Protein AF-A0A0B6Y3E9-F1 (afdb_monomer_lite)

Foldseek 3Di:
DVQPQQDDDQAPVSVVVVLVVVLVVVLVVLCPPPVLVPDDPVVNVVVSVVCSVVVVVVVQVVQADPVQCFGDDSRHTHHPCNCCVHPVPVVVVVVVVD

InterPro domains:
  IPR000536 Nuclear hormone receptor, ligand-binding domain [PF00104] (14-62)
  IPR000536 Nuclear hormone receptor, ligand-binding domain [PS51843] (1-98)
  IPR035500 Nuclear hormone receptor-like domain superfamily [G3DSA:1.10.565.10] (2-97)
  IPR035500 Nuclear hormone receptor-like domain superfamily [SSF48508] (9-85)
  IPR050234 Nuclear hormone receptor family NR1 subfamily [PTHR24082] (10-80)

Radius of gyration: 16.19 Å; chains: 1; bounding box: 38×22×44 Å

Sequence (98 aa):
GPYSETKQYQKAADLVNHSEVCVRKLIMFVKHLEDFKRLNQEDQIAALKACVMNTLLLRSALFYSIEKDAWLTPKGEIPTSILKSTTGFVSLHNNHVY

pLDDT: mean 82.51, std 16.29, range [32.25, 98.19]

Organism: NCBI:txid1028688

Structure (mmCIF, N/CA/C/O backbone):
data_AF-A0A0B6Y3E9-F1
#
_entry.id   AF-A0A0B6Y3E9-F1
#
loop_
_atom_site.group_PDB
_atom_site.id
_atom_site.type_symbol
_atom_site.label_atom_id
_atom_site.label_alt_id
_atom_site.label_comp_id
_atom_site.label_asym_id
_atom_site.label_entity_id
_atom_site.label_seq_id
_atom_site.pdbx_PDB_ins_code
_atom_site.Cartn_x
_atom_site.Cartn_y
_atom_site.Cartn_z
_atom_site.occupancy
_atom_site.B_iso_or_equiv
_atom_site.auth_seq_id
_atom_site.auth_comp_id
_atom_site.auth_asym_id
_atom_site.auth_atom_id
_atom_site.pdbx_PDB_model_num
ATOM 1 N N . GLY A 1 1 ? -12.289 -4.450 -25.533 1.00 32.31 1 GLY A N 1
ATOM 2 C CA . GLY A 1 1 ? -13.125 -4.344 -24.314 1.00 32.31 1 GLY A CA 1
ATOM 3 C C . GLY A 1 1 ? -12.681 -3.132 -23.514 1.00 32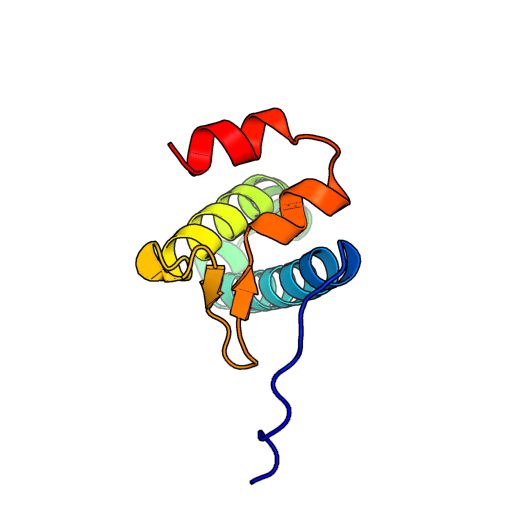.31 1 GLY A C 1
ATOM 4 O O . GLY A 1 1 ? -11.574 -2.682 -23.774 1.00 32.31 1 GLY A O 1
ATOM 5 N N . PRO A 1 2 ? -13.470 -2.598 -22.567 1.00 32.25 2 PRO A N 1
ATOM 6 C CA . PRO A 1 2 ? -13.227 -1.298 -21.912 1.00 32.25 2 PRO A CA 1
ATOM 7 C C . PRO A 1 2 ? -12.007 -1.254 -20.958 1.00 32.25 2 PRO A C 1
ATOM 9 O O . PRO A 1 2 ? -11.938 -0.419 -20.064 1.00 32.25 2 PRO A O 1
ATOM 12 N N . TYR A 1 3 ? -11.031 -2.143 -21.144 1.00 45.56 3 TYR A N 1
ATOM 13 C CA . TYR A 1 3 ? -9.820 -2.286 -20.333 1.00 45.56 3 TYR A CA 1
ATOM 14 C C . TYR A 1 3 ? -8.539 -2.234 -21.181 1.00 45.56 3 TYR A C 1
ATOM 16 O O . TYR A 1 3 ? -7.519 -2.788 -20.793 1.00 45.56 3 TYR A O 1
ATOM 24 N N . SER A 1 4 ? -8.592 -1.607 -22.358 1.00 46.44 4 SER A N 1
ATOM 25 C CA . SER A 1 4 ? -7.492 -1.578 -23.333 1.00 46.44 4 SER A CA 1
ATOM 26 C C . SER A 1 4 ? -6.562 -0.362 -23.231 1.00 46.44 4 SER A C 1
ATOM 28 O O . SER A 1 4 ? -5.739 -0.170 -24.119 1.00 46.44 4 SER A O 1
ATOM 30 N N . GLU A 1 5 ? -6.649 0.446 -22.172 1.00 46.69 5 GLU A N 1
ATOM 31 C CA . GLU A 1 5 ? -5.662 1.503 -21.921 1.00 46.69 5 GLU A CA 1
ATOM 32 C C . GLU A 1 5 ? -4.654 1.056 -20.863 1.00 46.69 5 GLU A C 1
ATOM 34 O O . GLU A 1 5 ? -4.908 1.105 -19.656 1.00 46.69 5 GLU A O 1
ATOM 39 N N . THR A 1 6 ? -3.490 0.611 -21.337 1.00 52.28 6 THR A N 1
ATOM 40 C CA . THR A 1 6 ? -2.302 0.381 -20.513 1.00 52.28 6 THR A CA 1
ATOM 41 C C . THR A 1 6 ? -1.894 1.711 -19.893 1.00 52.28 6 THR A C 1
ATOM 43 O O . THR A 1 6 ? -1.451 2.624 -20.592 1.00 52.28 6 THR A O 1
ATOM 46 N N . LYS A 1 7 ? -2.065 1.862 -18.578 1.00 59.31 7 LYS A N 1
ATOM 47 C CA . LYS A 1 7 ? -1.710 3.113 -17.912 1.00 59.31 7 LYS A CA 1
ATOM 48 C C . LYS A 1 7 ? -0.191 3.168 -17.779 1.00 59.31 7 LYS A C 1
ATOM 50 O O . LYS A 1 7 ? 0.397 2.310 -17.127 1.00 59.31 7 LYS A O 1
ATOM 55 N N . GLN A 1 8 ? 0.443 4.156 -18.404 1.00 61.56 8 GLN A N 1
ATOM 56 C CA . GLN A 1 8 ? 1.885 4.340 -18.291 1.00 61.56 8 GLN A CA 1
ATOM 57 C C . GLN A 1 8 ? 2.189 5.132 -17.016 1.00 61.56 8 GLN A C 1
ATOM 59 O O . GLN A 1 8 ? 1.939 6.333 -16.938 1.00 61.56 8 GLN A O 1
ATOM 64 N N . TYR A 1 9 ? 2.685 4.442 -15.995 1.00 66.56 9 TYR A N 1
ATOM 65 C CA . TYR A 1 9 ? 3.082 5.050 -14.728 1.00 66.56 9 TYR A CA 1
ATOM 66 C C . TYR A 1 9 ? 4.447 5.713 -14.911 1.00 66.56 9 TYR A C 1
ATOM 68 O O . TYR A 1 9 ? 5.436 5.026 -15.155 1.00 66.56 9 TYR A O 1
ATOM 76 N N . GLN A 1 10 ? 4.503 7.043 -14.833 1.00 66.75 10 GLN A N 1
ATOM 77 C CA . GLN A 1 10 ? 5.739 7.789 -15.110 1.00 66.75 10 GLN A CA 1
ATOM 78 C C . GLN A 1 10 ? 6.121 8.766 -13.997 1.00 66.75 10 GLN A C 1
ATOM 80 O O . GLN A 1 10 ? 7.268 9.212 -13.950 1.00 66.75 10 GLN A O 1
ATOM 85 N N . LYS A 1 11 ? 5.193 9.114 -13.096 1.00 72.94 11 LYS A N 1
ATOM 86 C CA . LYS A 1 11 ? 5.419 10.138 -12.070 1.00 72.94 11 LYS A CA 1
ATOM 87 C C . LYS A 1 11 ? 5.266 9.579 -10.661 1.00 72.94 11 LYS A C 1
ATOM 89 O O . LYS A 1 11 ? 4.411 8.742 -10.398 1.00 72.94 11 LYS A O 1
ATOM 94 N N . ALA A 1 12 ? 6.011 10.163 -9.726 1.00 70.94 12 ALA A N 1
ATOM 95 C CA . ALA A 1 12 ? 5.852 10.001 -8.278 1.00 70.94 12 ALA A CA 1
ATOM 96 C C . ALA A 1 12 ? 4.389 9.952 -7.813 1.00 70.94 12 ALA A C 1
ATOM 98 O O . ALA A 1 12 ? 3.985 9.100 -7.024 1.00 70.94 12 ALA A O 1
ATOM 99 N N . ALA A 1 13 ? 3.583 10.875 -8.340 1.00 76.44 13 ALA A N 1
ATOM 100 C CA . ALA A 1 13 ? 2.171 10.987 -8.020 1.00 76.44 13 ALA A CA 1
ATOM 101 C C . ALA A 1 13 ? 1.392 9.712 -8.373 1.00 76.44 13 ALA A C 1
ATOM 103 O O . ALA A 1 13 ? 0.450 9.365 -7.671 1.00 76.44 13 ALA A O 1
ATOM 104 N N . ASP A 1 14 ? 1.792 8.975 -9.410 1.00 78.56 14 ASP A N 1
ATOM 105 C CA . ASP A 1 14 ? 1.122 7.736 -9.794 1.00 78.5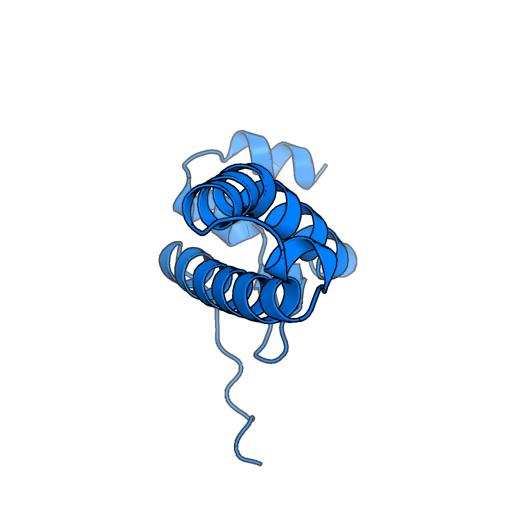6 14 ASP A CA 1
ATOM 106 C C . ASP A 1 14 ? 1.355 6.621 -8.763 1.00 78.56 14 ASP A C 1
ATOM 108 O O . ASP A 1 14 ? 0.430 5.857 -8.482 1.00 78.56 14 ASP A O 1
ATOM 112 N N . LEU A 1 15 ? 2.544 6.567 -8.145 1.00 79.44 15 LEU A N 1
ATOM 113 C CA . LEU A 1 15 ? 2.823 5.678 -7.010 1.00 79.44 15 LEU A CA 1
ATOM 114 C C . LEU A 1 15 ? 1.990 6.052 -5.783 1.00 79.44 15 LEU A C 1
ATOM 116 O O . LEU A 1 15 ? 1.417 5.170 -5.148 1.00 79.44 15 LEU A O 1
ATOM 120 N N . VAL A 1 16 ? 1.904 7.346 -5.463 1.00 82.25 16 VAL A N 1
ATOM 121 C CA . VAL A 1 16 ? 1.113 7.849 -4.326 1.00 82.25 16 VAL A CA 1
ATOM 122 C C . VAL A 1 16 ? -0.379 7.569 -4.531 1.00 82.25 16 VAL A C 1
ATOM 124 O O . VAL A 1 16 ? -1.063 7.085 -3.635 1.00 82.25 16 VAL A O 1
ATOM 127 N N . ASN A 1 17 ? -0.889 7.787 -5.739 1.00 84.38 17 ASN A N 1
ATOM 128 C CA . ASN A 1 17 ? -2.275 7.471 -6.078 1.00 84.38 17 ASN A CA 1
ATOM 129 C C . ASN A 1 17 ? -2.531 5.956 -6.030 1.00 84.38 17 ASN A C 1
ATOM 131 O O . ASN A 1 17 ? -3.592 5.503 -5.603 1.00 84.38 17 ASN A O 1
ATOM 135 N N . HIS A 1 18 ? -1.562 5.141 -6.457 1.00 82.94 18 HIS A N 1
ATOM 136 C CA . HIS A 1 18 ? -1.679 3.689 -6.355 1.00 82.94 18 HIS A CA 1
ATOM 137 C C . HIS A 1 18 ? -1.666 3.218 -4.893 1.00 82.94 18 HIS A C 1
ATOM 139 O O . HIS A 1 18 ? -2.467 2.357 -4.516 1.00 82.94 18 HIS A O 1
ATOM 145 N N . SER A 1 19 ? -0.800 3.796 -4.057 1.00 86.25 19 SER A N 1
ATOM 146 C CA . SER A 1 19 ? -0.729 3.474 -2.634 1.00 86.25 19 SER A CA 1
ATOM 147 C C . SER A 1 19 ? -2.020 3.862 -1.911 1.00 86.25 19 SER A C 1
ATOM 149 O O . SER A 1 19 ? -2.520 3.054 -1.132 1.00 86.25 19 SER A O 1
ATOM 151 N N . GLU A 1 20 ? -2.649 4.992 -2.252 1.00 89.81 20 GLU A N 1
ATOM 152 C CA . GLU A 1 20 ? -3.972 5.379 -1.739 1.00 89.81 20 GLU A CA 1
ATOM 153 C C . GLU A 1 20 ? -5.030 4.287 -1.990 1.00 89.81 20 GLU A C 1
ATOM 155 O O . GLU A 1 20 ? -5.759 3.883 -1.077 1.00 89.81 20 GLU A O 1
ATOM 160 N N . VAL A 1 21 ? -5.092 3.749 -3.214 1.00 89.38 21 VAL A N 1
ATOM 161 C CA . VAL A 1 21 ? -6.026 2.665 -3.562 1.00 89.38 21 VAL A CA 1
ATOM 162 C C . VAL A 1 21 ? -5.746 1.409 -2.732 1.00 89.38 21 VAL A C 1
ATOM 164 O O . VAL A 1 21 ? -6.682 0.757 -2.261 1.00 89.38 21 VAL A O 1
ATOM 167 N N . CYS A 1 22 ? -4.474 1.067 -2.521 1.00 90.12 22 CYS A N 1
ATOM 168 C CA . CYS A 1 22 ? -4.077 -0.059 -1.675 1.00 90.12 22 CYS A CA 1
ATOM 169 C C . CYS A 1 22 ? -4.461 0.155 -0.204 1.00 90.12 22 CYS A C 1
ATOM 171 O O . CYS A 1 22 ? -4.995 -0.768 0.412 1.00 90.12 22 CYS A O 1
ATOM 173 N N . VAL A 1 23 ? -4.278 1.364 0.336 1.00 94.38 23 VAL A N 1
ATOM 174 C CA . VAL A 1 23 ? -4.693 1.724 1.701 1.00 94.38 23 VAL A CA 1
ATOM 175 C C . VAL A 1 23 ? -6.205 1.598 1.861 1.00 94.38 23 VAL A C 1
ATOM 177 O O . VAL A 1 23 ? -6.668 0.974 2.814 1.00 94.38 23 VAL A O 1
ATOM 180 N N . ARG A 1 24 ? -7.002 2.108 0.913 1.00 94.88 24 ARG A N 1
ATOM 181 C CA . ARG A 1 24 ? -8.469 1.968 0.961 1.00 94.88 24 ARG A CA 1
ATOM 182 C C . ARG A 1 24 ? -8.896 0.503 0.975 1.00 94.88 24 ARG A C 1
ATOM 184 O O . ARG A 1 24 ? -9.746 0.124 1.777 1.00 94.88 24 ARG A O 1
ATOM 191 N N . LYS A 1 25 ? -8.278 -0.334 0.136 1.00 93.50 25 LYS A N 1
ATOM 192 C CA . LYS A 1 25 ? -8.540 -1.781 0.118 1.00 93.50 25 LYS A CA 1
ATOM 193 C C . LYS A 1 25 ? -8.138 -2.457 1.426 1.00 93.50 25 LYS A C 1
ATOM 195 O O . LYS A 1 25 ? -8.881 -3.311 1.896 1.00 93.50 25 LYS A O 1
ATOM 200 N N . LEU A 1 26 ? -7.017 -2.060 2.030 1.00 95.56 26 LEU A N 1
ATOM 201 C CA . LEU A 1 26 ? -6.600 -2.554 3.342 1.00 95.56 26 LEU A CA 1
ATOM 202 C C . LEU A 1 26 ? -7.624 -2.191 4.421 1.00 95.56 26 LEU A C 1
ATOM 204 O O . LEU A 1 26 ? -8.040 -3.064 5.172 1.00 95.56 26 LEU A O 1
ATOM 208 N N . ILE A 1 27 ? -8.083 -0.937 4.457 1.00 96.31 27 ILE A N 1
ATOM 209 C CA . ILE A 1 27 ? -9.117 -0.482 5.397 1.00 96.31 27 ILE A CA 1
ATOM 210 C C . ILE A 1 27 ? -10.400 -1.298 5.219 1.00 96.31 27 ILE A C 1
ATOM 212 O O . ILE A 1 27 ? -10.992 -1.742 6.200 1.00 96.31 27 ILE A O 1
ATOM 216 N N . MET A 1 28 ? -10.832 -1.515 3.974 1.00 96.69 28 MET A N 1
ATOM 217 C CA . MET A 1 28 ? -11.995 -2.357 3.695 1.00 96.69 28 MET A CA 1
ATOM 218 C C . MET A 1 28 ? -11.764 -3.787 4.184 1.00 96.69 28 MET A C 1
ATOM 220 O O . MET A 1 28 ? -12.644 -4.332 4.833 1.00 96.69 28 MET A O 1
ATOM 224 N N . PHE A 1 29 ? -10.594 -4.376 3.938 1.00 96.06 29 PHE A N 1
ATOM 225 C CA . PHE A 1 29 ? -10.257 -5.723 4.396 1.00 96.06 29 PHE A CA 1
ATOM 226 C C . PHE A 1 29 ? -10.286 -5.848 5.925 1.00 96.06 29 PHE A C 1
ATOM 228 O O . PHE A 1 29 ? -11.012 -6.694 6.440 1.00 96.06 29 PHE A O 1
ATOM 235 N N . VAL A 1 30 ? -9.575 -4.985 6.663 1.00 96.25 30 VAL A N 1
ATOM 236 C CA . VAL A 1 30 ? -9.507 -5.104 8.131 1.00 96.25 30 VAL A CA 1
ATOM 237 C C . VAL A 1 30 ? -10.866 -4.899 8.794 1.00 96.25 30 VAL A C 1
ATOM 239 O O . VAL A 1 30 ? -11.150 -5.529 9.804 1.00 96.25 30 VAL A O 1
ATOM 242 N N . LYS A 1 31 ? -11.760 -4.106 8.186 1.00 95.44 31 LYS A N 1
ATOM 243 C CA . LYS A 1 31 ? -13.147 -3.944 8.649 1.00 95.44 31 LYS A CA 1
ATOM 244 C C . LYS A 1 31 ? -13.975 -5.229 8.582 1.00 95.44 31 LYS A C 1
ATOM 246 O O . LYS A 1 31 ? -15.032 -5.276 9.202 1.00 95.44 31 LYS A O 1
ATOM 251 N N . HIS A 1 32 ? -13.533 -6.252 7.851 1.00 97.12 32 HIS A N 1
ATOM 252 C CA . HIS A 1 32 ? -14.180 -7.565 7.836 1.00 97.12 32 HIS A CA 1
ATOM 253 C C . HIS A 1 32 ? -13.623 -8.517 8.905 1.00 97.12 32 HIS A C 1
ATOM 255 O O . HIS A 1 32 ? -14.227 -9.560 9.130 1.00 97.12 32 HIS A O 1
ATOM 261 N N . LEU A 1 33 ? -12.521 -8.175 9.583 1.00 97.00 33 LEU A N 1
ATOM 262 C CA . LEU A 1 33 ? -11.939 -9.004 10.640 1.00 97.00 33 LEU A CA 1
ATOM 263 C C . LEU A 1 33 ? -12.707 -8.801 11.949 1.00 97.00 33 LEU A C 1
ATOM 265 O O . LEU A 1 33 ? -12.796 -7.681 12.452 1.00 97.00 33 LEU A O 1
ATOM 269 N N . GLU A 1 34 ? -13.243 -9.881 12.516 1.00 97.38 34 GLU A N 1
ATOM 270 C CA . GLU A 1 34 ? -14.069 -9.816 13.730 1.00 97.38 34 GLU A CA 1
ATOM 271 C C . GLU A 1 34 ? -13.323 -9.214 14.924 1.00 97.38 34 GLU A C 1
ATOM 273 O O . GLU A 1 34 ? -13.874 -8.369 15.627 1.00 97.38 34 GLU A O 1
ATOM 278 N N . ASP A 1 35 ? -12.051 -9.561 15.113 1.00 97.00 35 ASP A N 1
ATOM 279 C CA . ASP A 1 35 ? -11.244 -9.005 16.205 1.00 97.00 35 ASP A CA 1
ATOM 280 C C . ASP A 1 35 ? -10.981 -7.507 16.026 1.00 97.00 35 ASP A C 1
ATOM 282 O O . ASP A 1 35 ? -10.996 -6.748 16.992 1.00 97.00 35 ASP A O 1
ATOM 286 N N . PHE A 1 36 ? -10.823 -7.047 14.781 1.00 97.31 36 PHE A N 1
ATOM 287 C CA . PHE A 1 36 ? -10.628 -5.628 14.488 1.00 97.31 36 PHE A CA 1
ATOM 288 C C . PHE A 1 36 ? -11.893 -4.811 14.776 1.00 97.31 36 PHE A C 1
ATOM 290 O O . PHE A 1 36 ? -11.805 -3.697 15.289 1.00 97.31 36 PHE A O 1
ATOM 297 N N . LYS A 1 37 ? -13.080 -5.372 14.506 1.00 97.00 37 LYS A N 1
ATOM 298 C CA . LYS A 1 37 ? -14.372 -4.727 14.807 1.00 97.00 37 LYS A CA 1
ATOM 299 C C . LYS A 1 37 ? -14.603 -4.518 16.306 1.00 97.00 37 LYS A C 1
ATOM 301 O O . LYS A 1 37 ? -15.380 -3.641 16.669 1.00 97.00 37 LYS A O 1
ATOM 306 N N . ARG A 1 38 ? -13.964 -5.323 17.163 1.00 97.62 38 ARG A N 1
ATOM 307 C CA . ARG A 1 38 ? -14.085 -5.232 18.629 1.00 97.62 38 ARG A CA 1
ATOM 308 C C . ARG A 1 38 ? -13.255 -4.101 19.234 1.00 97.62 38 ARG A C 1
ATOM 310 O O . ARG A 1 38 ? -13.525 -3.703 20.363 1.00 97.62 38 ARG A O 1
ATOM 317 N N . LEU A 1 39 ? -12.259 -3.597 18.508 1.00 97.81 39 LEU A N 1
ATOM 318 C CA . LEU A 1 39 ? -11.460 -2.453 18.934 1.00 97.81 39 LEU A CA 1
ATOM 319 C C . LEU A 1 39 ? -12.309 -1.178 18.925 1.00 97.81 39 LEU A C 1
ATOM 321 O O . LEU A 1 39 ? -13.160 -0.998 18.048 1.00 97.81 39 LEU A O 1
ATOM 325 N N . ASN A 1 40 ? -12.043 -0.261 19.858 1.00 97.88 40 ASN A N 1
ATOM 326 C CA . ASN A 1 40 ? -12.630 1.075 19.789 1.00 97.88 40 ASN A CA 1
ATOM 327 C C . ASN A 1 40 ? -12.072 1.843 18.568 1.00 97.88 40 ASN A C 1
ATOM 329 O O . ASN A 1 40 ? -11.102 1.430 17.929 1.00 97.88 40 ASN A O 1
ATOM 333 N N . GLN A 1 41 ? -12.699 2.965 18.210 1.00 97.25 41 GLN A N 1
ATOM 334 C CA . GLN A 1 41 ? -12.322 3.706 17.004 1.00 97.25 41 GLN A CA 1
ATOM 335 C C . GLN A 1 41 ? -10.874 4.224 17.047 1.00 97.25 41 GLN A C 1
ATOM 337 O O . GLN A 1 41 ? -10.197 4.220 16.017 1.00 97.25 41 GLN A O 1
ATOM 342 N N . GLU A 1 42 ? -10.395 4.654 18.214 1.00 98.19 42 GLU A N 1
ATOM 343 C CA . GLU A 1 42 ? -9.030 5.157 18.383 1.00 98.19 42 GLU A CA 1
ATOM 344 C C . GLU A 1 42 ? -8.004 4.044 18.161 1.00 98.19 42 GLU A C 1
ATOM 346 O O . GLU A 1 42 ? -7.054 4.231 17.399 1.00 98.19 42 GLU A O 1
ATOM 351 N N . ASP A 1 43 ? -8.258 2.858 18.711 1.00 98.06 43 ASP A N 1
ATOM 352 C CA . ASP A 1 43 ? -7.425 1.668 18.557 1.00 98.06 43 ASP A CA 1
ATOM 353 C C . ASP A 1 43 ? -7.431 1.150 17.115 1.00 98.06 43 ASP A C 1
ATOM 355 O O . ASP A 1 43 ? -6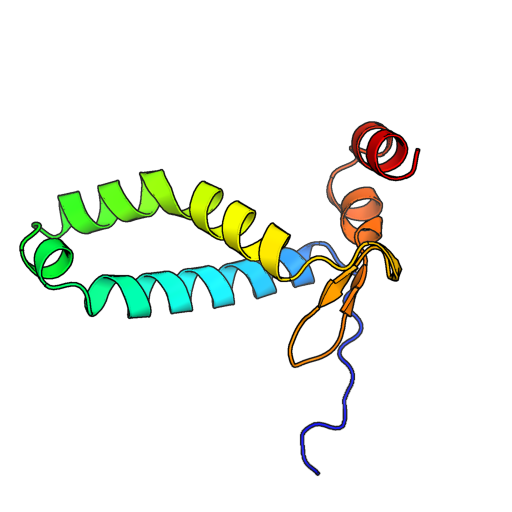.381 0.788 16.585 1.00 98.06 43 ASP A O 1
ATOM 359 N N . GLN A 1 44 ? -8.579 1.178 16.427 1.00 98.06 44 GLN A N 1
ATOM 360 C CA . GLN A 1 44 ? -8.650 0.852 14.997 1.00 98.06 44 GLN A CA 1
ATOM 361 C C . GLN A 1 44 ? -7.761 1.789 14.165 1.00 98.06 44 GLN A C 1
ATOM 363 O O . GLN A 1 44 ? -7.040 1.342 13.267 1.00 98.06 44 GLN A O 1
ATOM 368 N N . ILE A 1 45 ? -7.792 3.093 14.462 1.00 97.31 45 ILE A N 1
ATOM 369 C CA . ILE A 1 45 ? -6.969 4.100 13.781 1.00 97.31 45 ILE A CA 1
ATOM 370 C C . ILE A 1 45 ? -5.488 3.903 14.122 1.00 97.31 45 ILE A C 1
ATOM 372 O O . ILE A 1 45 ? -4.650 3.954 13.220 1.00 97.31 45 ILE A O 1
ATOM 376 N N . ALA A 1 46 ? -5.156 3.682 15.394 1.00 98.00 46 ALA A N 1
ATOM 377 C CA . ALA A 1 46 ? -3.789 3.467 15.852 1.00 98.00 46 ALA A CA 1
ATOM 378 C C . ALA A 1 46 ? -3.179 2.211 15.216 1.00 98.00 46 ALA A C 1
ATOM 380 O O . ALA A 1 46 ? -2.086 2.281 14.651 1.00 98.00 46 ALA A O 1
ATOM 381 N N . ALA A 1 47 ? -3.919 1.099 15.209 1.00 97.00 47 ALA A N 1
ATOM 382 C CA . ALA A 1 47 ? -3.505 -0.150 14.580 1.00 97.00 47 ALA A CA 1
ATOM 383 C C . ALA A 1 47 ? -3.245 0.030 13.077 1.00 97.00 47 ALA A C 1
ATOM 385 O O . ALA A 1 47 ? -2.193 -0.374 12.578 1.00 97.00 47 ALA A O 1
ATOM 386 N N . LEU A 1 48 ? -4.157 0.699 12.360 1.00 97.00 48 LEU A N 1
ATOM 387 C CA . LEU A 1 48 ? -3.982 0.997 10.937 1.00 97.00 48 LEU A CA 1
ATOM 388 C C . LEU A 1 48 ? -2.763 1.888 10.677 1.00 97.00 48 LEU A C 1
ATOM 390 O O . LEU A 1 48 ? -1.965 1.578 9.795 1.00 97.00 48 LEU A O 1
ATOM 394 N N . LYS A 1 49 ? -2.575 2.967 11.448 1.00 95.56 49 LYS A N 1
ATOM 395 C CA . LYS A 1 49 ? -1.400 3.848 11.324 1.00 95.56 49 LYS A CA 1
ATOM 396 C C . LYS A 1 49 ? -0.093 3.091 11.560 1.00 95.56 49 LYS A C 1
ATOM 398 O O . LYS A 1 49 ? 0.877 3.339 10.850 1.00 95.56 49 LYS A O 1
ATOM 403 N N . ALA A 1 50 ? -0.079 2.164 12.516 1.00 96.38 50 ALA A N 1
ATOM 404 C CA . ALA A 1 50 ? 1.103 1.380 12.849 1.00 96.38 50 ALA A CA 1
ATOM 405 C C . ALA A 1 50 ? 1.482 0.373 11.749 1.00 96.38 50 ALA A C 1
ATOM 407 O O . ALA A 1 50 ? 2.666 0.176 11.482 1.00 96.38 50 ALA A O 1
ATOM 408 N N . CYS A 1 51 ? 0.505 -0.266 11.094 1.00 95.38 51 CYS A N 1
ATOM 409 C CA . CYS A 1 51 ? 0.780 -1.379 10.178 1.00 95.38 51 CYS A CA 1
ATOM 410 C C . CYS A 1 51 ? 0.724 -1.025 8.684 1.00 95.38 51 CYS A C 1
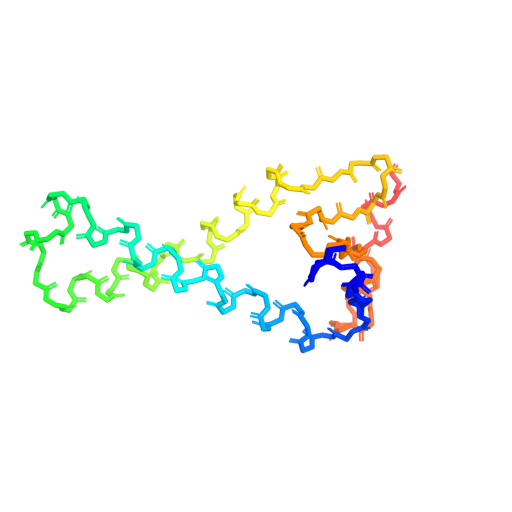ATOM 412 O O . CYS A 1 51 ? 1.219 -1.804 7.863 1.00 95.38 51 CYS A O 1
ATOM 414 N N . VAL A 1 52 ? 0.134 0.114 8.301 1.00 95.31 52 VAL A N 1
ATOM 415 C CA . VAL A 1 52 ? -0.193 0.413 6.897 1.00 95.31 52 VAL A CA 1
ATOM 416 C C . VAL A 1 52 ? 1.031 0.388 5.982 1.00 95.31 52 VAL A C 1
ATOM 418 O O . VAL A 1 52 ? 0.999 -0.289 4.957 1.00 95.31 52 VAL A O 1
ATOM 421 N N . MET A 1 53 ? 2.140 1.027 6.364 1.00 92.94 53 MET A N 1
ATOM 422 C CA . MET A 1 53 ? 3.346 1.072 5.525 1.00 92.94 53 MET A CA 1
ATOM 423 C C . MET A 1 53 ? 3.975 -0.313 5.340 1.00 92.94 53 MET A C 1
ATOM 425 O O . MET A 1 53 ? 4.271 -0.702 4.211 1.00 92.94 53 MET A O 1
ATOM 429 N N . ASN A 1 54 ? 4.095 -1.090 6.420 1.00 94.88 54 ASN A N 1
ATOM 430 C CA . ASN A 1 54 ? 4.623 -2.458 6.366 1.00 94.88 54 ASN A CA 1
ATOM 431 C C . ASN A 1 54 ? 3.735 -3.366 5.509 1.00 94.88 54 ASN A C 1
ATOM 433 O O . ASN A 1 54 ? 4.229 -4.175 4.728 1.00 94.88 54 ASN A O 1
ATOM 437 N N . THR A 1 55 ? 2.417 -3.189 5.599 1.00 94.75 55 THR A N 1
ATOM 438 C CA . THR A 1 55 ? 1.457 -3.948 4.794 1.00 94.75 55 THR A CA 1
ATOM 439 C C . THR A 1 55 ? 1.561 -3.595 3.311 1.00 94.75 55 THR A C 1
ATOM 441 O O . THR A 1 55 ? 1.492 -4.481 2.459 1.00 94.75 55 THR A O 1
ATOM 444 N N . LEU A 1 56 ? 1.758 -2.313 2.979 1.00 91.75 56 LEU A N 1
ATOM 445 C CA . LEU A 1 56 ? 1.987 -1.886 1.599 1.00 91.75 56 LEU A CA 1
ATOM 446 C C . LEU A 1 56 ? 3.300 -2.439 1.035 1.00 91.75 56 LEU A C 1
ATOM 448 O O . LEU A 1 56 ? 3.302 -2.874 -0.114 1.00 91.75 56 LEU A O 1
ATOM 452 N N . LEU A 1 57 ? 4.378 -2.466 1.826 1.00 90.75 57 LEU A N 1
ATOM 453 C CA . LEU A 1 57 ? 5.657 -3.063 1.424 1.00 90.75 57 LEU A CA 1
ATOM 454 C C . LEU A 1 57 ? 5.543 -4.575 1.195 1.00 90.75 57 LEU A C 1
ATOM 456 O O . LEU A 1 57 ? 6.002 -5.089 0.180 1.00 90.75 57 LEU A O 1
ATOM 460 N N . LEU A 1 58 ? 4.886 -5.297 2.106 1.00 93.19 58 LEU A N 1
ATOM 461 C CA . LEU A 1 58 ? 4.669 -6.733 1.935 1.00 93.19 58 LEU A CA 1
ATOM 462 C C . LEU A 1 58 ? 3.854 -7.015 0.667 1.00 93.19 58 LEU A C 1
ATOM 464 O O . LEU A 1 58 ? 4.166 -7.919 -0.107 1.00 93.19 58 LEU A O 1
ATOM 468 N N . ARG A 1 59 ? 2.820 -6.202 0.426 1.00 90.69 59 ARG A N 1
ATOM 469 C CA . ARG A 1 59 ? 2.023 -6.292 -0.793 1.00 90.69 59 ARG A CA 1
ATOM 470 C C . ARG A 1 59 ? 2.862 -5.977 -2.032 1.00 90.69 59 ARG A C 1
ATOM 472 O O . ARG A 1 59 ? 2.701 -6.673 -3.026 1.00 90.69 59 ARG A O 1
ATOM 479 N N . SER A 1 60 ? 3.730 -4.966 -2.006 1.00 89.69 60 SER A N 1
ATOM 480 C CA . SER A 1 60 ? 4.542 -4.609 -3.174 1.00 89.69 60 SER A CA 1
ATOM 481 C C . SER A 1 60 ? 5.499 -5.735 -3.567 1.00 89.69 60 SER A C 1
ATOM 483 O O . SER A 1 60 ? 5.619 -6.016 -4.755 1.00 89.69 60 SER A O 1
ATOM 485 N N . ALA A 1 61 ? 6.081 -6.448 -2.597 1.00 90.88 61 ALA A N 1
ATOM 486 C CA . ALA A 1 61 ? 6.919 -7.619 -2.857 1.00 90.88 61 ALA A CA 1
ATOM 487 C C . ALA A 1 61 ? 6.169 -8.729 -3.618 1.00 90.88 61 ALA A C 1
ATOM 489 O O . ALA A 1 61 ? 6.715 -9.303 -4.553 1.00 90.88 61 ALA A O 1
ATOM 490 N N . LEU A 1 62 ? 4.897 -8.984 -3.280 1.00 90.94 62 LEU A N 1
ATOM 491 C CA . LEU A 1 62 ? 4.071 -9.993 -3.960 1.00 90.94 62 LEU A CA 1
ATOM 492 C C . LEU A 1 62 ? 3.809 -9.662 -5.439 1.00 90.94 62 LEU A C 1
ATOM 494 O O . LEU A 1 62 ? 3.642 -10.564 -6.255 1.00 90.94 62 LEU A O 1
ATOM 498 N N . PHE A 1 63 ? 3.729 -8.376 -5.778 1.00 90.31 63 PHE A N 1
ATOM 499 C CA . PHE A 1 63 ? 3.453 -7.917 -7.141 1.00 90.31 63 PHE A CA 1
ATOM 500 C C . PHE A 1 63 ? 4.721 -7.546 -7.917 1.00 90.31 63 PHE A C 1
ATOM 502 O O . PHE A 1 63 ? 4.617 -7.143 -9.072 1.00 90.31 63 PHE A O 1
ATOM 509 N N . TYR A 1 64 ? 5.905 -7.654 -7.316 1.00 91.88 64 TYR A N 1
ATOM 510 C CA . TYR A 1 64 ? 7.160 -7.344 -7.988 1.00 91.88 64 TYR A CA 1
ATOM 511 C C . TYR A 1 64 ? 7.595 -8.489 -8.913 1.00 91.88 64 TYR A C 1
ATOM 513 O O . TYR A 1 64 ? 7.603 -9.654 -8.522 1.00 91.88 64 TYR A O 1
ATOM 521 N N . SER A 1 65 ? 7.980 -8.147 -10.141 1.00 92.62 65 SER A N 1
ATOM 522 C CA . SER A 1 65 ? 8.581 -9.065 -11.106 1.00 92.62 65 SER A CA 1
ATOM 523 C C . SER A 1 65 ? 10.050 -8.710 -11.298 1.00 92.62 65 SER A C 1
ATOM 525 O O . SER A 1 65 ? 10.363 -7.618 -11.769 1.00 92.62 65 SER A O 1
ATOM 527 N N . ILE A 1 66 ? 10.938 -9.655 -10.971 1.00 91.00 66 ILE A N 1
ATOM 528 C CA . ILE A 1 66 ? 12.388 -9.510 -11.171 1.00 91.00 66 ILE A CA 1
ATOM 529 C C . ILE A 1 66 ? 12.710 -9.360 -12.663 1.00 91.00 66 ILE A C 1
ATOM 531 O O . ILE A 1 66 ? 13.469 -8.476 -13.034 1.00 91.00 66 ILE A O 1
ATOM 535 N N . GLU A 1 67 ? 12.092 -10.176 -13.523 1.00 92.06 67 GLU A N 1
ATOM 536 C CA . GLU A 1 67 ? 12.356 -10.174 -14.971 1.00 92.06 67 GLU A CA 1
ATOM 537 C C . GLU A 1 67 ? 12.028 -8.835 -15.641 1.00 92.06 67 GLU A C 1
ATOM 539 O O . GLU A 1 67 ? 12.686 -8.441 -16.600 1.00 92.06 67 GLU A O 1
ATOM 544 N N . LYS A 1 68 ? 11.000 -8.141 -15.143 1.00 90.31 68 LYS A N 1
ATOM 545 C CA . LYS A 1 68 ? 10.534 -6.867 -15.704 1.00 90.31 68 LYS A CA 1
ATOM 546 C C . LYS A 1 68 ? 11.041 -5.643 -14.950 1.00 90.31 68 LYS A C 1
ATOM 548 O O . LYS A 1 68 ? 10.778 -4.529 -15.395 1.00 90.31 68 LYS A O 1
ATOM 553 N N . ASP A 1 69 ? 11.700 -5.847 -13.810 1.00 90.44 69 ASP A N 1
ATOM 554 C CA . ASP A 1 69 ? 12.072 -4.795 -12.858 1.00 90.44 69 ASP A CA 1
ATOM 555 C C . ASP A 1 69 ? 10.905 -3.813 -12.602 1.00 90.44 69 ASP A C 1
ATOM 557 O O . ASP A 1 69 ? 11.004 -2.587 -12.730 1.00 90.44 69 ASP A O 1
ATOM 561 N N . ALA A 1 70 ? 9.729 -4.380 -12.314 1.00 90.88 70 ALA A N 1
ATOM 562 C CA . ALA A 1 70 ? 8.480 -3.631 -12.217 1.00 90.88 70 ALA A CA 1
ATOM 563 C C . ALA A 1 70 ? 7.474 -4.277 -11.260 1.00 90.88 70 ALA A C 1
ATOM 565 O O . ALA A 1 70 ? 7.412 -5.500 -11.115 1.00 90.88 70 ALA A O 1
ATOM 566 N N . TRP A 1 71 ? 6.618 -3.452 -10.653 1.00 90.62 71 TRP A N 1
ATOM 567 C CA . TRP A 1 71 ? 5.409 -3.928 -9.983 1.00 90.62 71 TRP A CA 1
ATOM 568 C C . TRP A 1 71 ? 4.282 -4.139 -10.991 1.00 90.62 71 TRP A C 1
ATOM 570 O O . TRP A 1 71 ? 3.898 -3.229 -11.730 1.00 90.62 71 TRP A O 1
ATOM 580 N N . LEU A 1 72 ? 3.718 -5.341 -10.985 1.00 89.94 72 LEU A N 1
ATOM 581 C CA . LEU A 1 72 ? 2.606 -5.739 -11.831 1.00 89.94 72 LEU A CA 1
ATOM 582 C C . LEU A 1 72 ? 1.289 -5.251 -11.235 1.00 89.94 72 LEU A C 1
ATOM 584 O O . LEU A 1 72 ? 0.971 -5.492 -10.070 1.00 89.94 72 LEU A O 1
ATOM 588 N N . THR A 1 73 ? 0.473 -4.598 -12.055 1.00 83.69 73 THR A N 1
ATOM 589 C CA . THR A 1 73 ? -0.865 -4.160 -11.661 1.00 83.69 73 THR A CA 1
ATOM 590 C C . THR A 1 73 ? -1.899 -4.644 -12.674 1.00 83.69 73 THR A C 1
ATOM 592 O O . THR A 1 73 ? -1.575 -4.858 -13.841 1.00 83.69 73 THR A O 1
ATOM 595 N N . PRO A 1 74 ? -3.186 -4.726 -12.293 1.00 80.06 74 PRO A N 1
ATOM 596 C CA . PRO A 1 74 ? -4.249 -5.036 -13.251 1.00 80.06 74 PRO A CA 1
ATOM 597 C C . PRO A 1 74 ? -4.378 -4.033 -14.411 1.00 80.06 74 PRO A C 1
ATOM 599 O O . PRO A 1 74 ? -5.104 -4.304 -15.358 1.00 80.06 74 PRO A O 1
ATOM 602 N N . LYS A 1 75 ? -3.744 -2.854 -14.318 1.00 80.19 75 LYS A N 1
ATOM 603 C CA . LYS A 1 75 ? -3.836 -1.762 -15.302 1.00 80.19 75 LYS A CA 1
ATOM 604 C C . LYS A 1 75 ? -2.543 -1.547 -16.101 1.00 80.19 75 LYS A C 1
ATOM 606 O O . LYS A 1 75 ? -2.457 -0.576 -16.849 1.00 80.19 75 LYS A O 1
ATOM 611 N N . GLY A 1 76 ? -1.544 -2.409 -15.920 1.00 85.12 76 GLY A N 1
ATOM 612 C CA . GLY A 1 76 ? -0.215 -2.262 -16.510 1.00 85.12 76 GLY A CA 1
ATOM 613 C C . GLY A 1 76 ? 0.894 -2.428 -15.477 1.00 85.12 76 GLY A C 1
ATOM 614 O O . GLY A 1 76 ? 0.686 -2.990 -14.402 1.00 85.12 76 GLY A O 1
ATOM 615 N N . GLU A 1 77 ? 2.072 -1.917 -15.796 1.00 89.06 77 GLU A N 1
ATOM 616 C CA . GLU A 1 77 ? 3.292 -2.132 -15.020 1.00 89.06 77 GLU A CA 1
ATOM 617 C C . GLU A 1 77 ? 3.814 -0.802 -14.479 1.00 89.06 77 GLU A C 1
ATOM 619 O O . GLU A 1 77 ? 3.728 0.231 -15.146 1.00 89.06 77 GLU A O 1
ATOM 624 N N . ILE A 1 78 ? 4.337 -0.833 -13.254 1.00 87.56 78 ILE A N 1
ATOM 625 C CA . ILE A 1 78 ? 5.006 0.298 -12.613 1.00 87.56 78 ILE A CA 1
ATOM 626 C C . ILE A 1 78 ? 6.498 -0.039 -12.533 1.00 87.56 78 ILE A C 1
ATOM 628 O O . ILE A 1 78 ? 6.883 -0.803 -11.645 1.00 87.56 78 ILE A O 1
ATOM 632 N N . PRO A 1 79 ? 7.344 0.497 -13.427 1.00 88.69 79 PRO A N 1
ATOM 633 C CA . PRO A 1 79 ? 8.784 0.255 -13.383 1.00 88.69 79 PRO A CA 1
ATOM 634 C C . PRO A 1 79 ? 9.398 0.786 -12.086 1.00 88.69 79 PRO A C 1
ATOM 636 O O . PRO A 1 79 ? 9.056 1.889 -11.654 1.00 88.69 79 PRO A O 1
ATOM 639 N N . THR A 1 80 ? 10.347 0.064 -11.490 1.00 86.31 80 THR A N 1
ATOM 640 C CA . THR A 1 80 ? 11.062 0.520 -10.276 1.00 86.31 80 THR A CA 1
ATOM 641 C C . THR A 1 80 ? 11.879 1.791 -10.519 1.00 86.31 80 THR A C 1
ATOM 643 O O . THR A 1 80 ? 12.099 2.578 -9.594 1.00 86.31 80 THR A O 1
ATOM 646 N N . SER A 1 81 ? 12.242 2.067 -11.777 1.00 83.81 81 SER A N 1
ATOM 647 C CA . SER A 1 81 ? 12.913 3.299 -12.209 1.00 83.81 81 SER A CA 1
ATOM 648 C C . SER A 1 81 ? 12.165 4.579 -11.821 1.00 83.81 81 SER A C 1
ATOM 650 O O . SER A 1 81 ? 12.794 5.622 -11.641 1.00 83.81 81 SER A O 1
ATOM 652 N N . ILE A 1 82 ? 10.853 4.506 -11.576 1.00 82.00 82 ILE A N 1
ATOM 653 C CA . ILE A 1 82 ? 10.057 5.617 -11.041 1.00 82.00 82 ILE A CA 1
ATOM 654 C C . ILE A 1 82 ? 10.550 6.090 -9.660 1.00 82.00 82 ILE A C 1
ATOM 656 O O . ILE A 1 82 ? 10.382 7.255 -9.299 1.00 82.00 82 ILE A O 1
ATOM 660 N N . LEU A 1 83 ? 11.195 5.217 -8.877 1.00 77.00 83 LEU A N 1
ATOM 661 C CA . LEU A 1 83 ? 11.790 5.586 -7.593 1.00 77.00 83 LEU A CA 1
ATOM 662 C C . LEU A 1 83 ? 13.019 6.485 -7.769 1.00 77.00 83 LEU A C 1
ATOM 664 O O . LEU A 1 83 ? 13.228 7.370 -6.934 1.00 77.00 83 LEU A O 1
ATOM 668 N N . LYS A 1 84 ? 13.780 6.322 -8.867 1.00 73.38 84 LYS A N 1
ATOM 669 C CA . LYS A 1 84 ? 14.924 7.194 -9.202 1.00 73.38 84 LYS A CA 1
ATOM 670 C C . LYS A 1 84 ? 14.472 8.636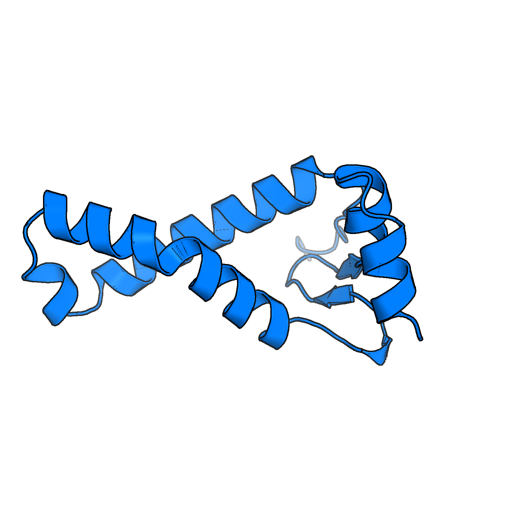 -9.378 1.00 73.38 84 LYS A C 1
ATOM 672 O O . LYS A 1 84 ? 15.065 9.539 -8.797 1.00 73.38 84 LYS A O 1
ATOM 677 N N . SER A 1 85 ? 13.421 8.845 -10.170 1.00 67.88 85 SER A N 1
ATOM 678 C CA . SER A 1 85 ? 12.932 10.181 -10.529 1.00 67.88 85 SER A CA 1
ATOM 679 C C . SER A 1 85 ? 12.195 10.884 -9.388 1.00 67.88 85 SER A C 1
ATOM 681 O O . SER A 1 85 ? 12.125 12.108 -9.366 1.00 67.88 85 SER A O 1
ATOM 683 N N . THR A 1 86 ? 11.657 10.120 -8.437 1.00 62.41 86 THR A N 1
ATOM 684 C CA . THR A 1 86 ? 10.753 10.630 -7.397 1.00 62.41 86 THR A CA 1
ATOM 685 C C . THR A 1 86 ? 11.463 11.056 -6.117 1.00 62.41 86 THR A C 1
ATOM 687 O O . THR A 1 86 ? 11.027 11.991 -5.453 1.00 62.41 86 THR A O 1
ATOM 690 N N . THR A 1 87 ? 12.522 10.348 -5.728 1.00 61.69 87 THR A N 1
ATOM 691 C CA . THR A 1 87 ? 13.056 10.450 -4.361 1.00 61.69 87 THR A CA 1
ATOM 692 C C . THR A 1 87 ? 14.451 11.058 -4.271 1.00 61.69 87 THR A C 1
ATOM 694 O O . THR A 1 87 ? 14.903 11.381 -3.178 1.00 61.69 87 THR A O 1
ATOM 697 N N . GLY A 1 88 ? 15.166 11.177 -5.395 1.00 57.56 88 GLY A N 1
ATOM 698 C CA . GLY A 1 88 ? 16.594 11.502 -5.388 1.00 57.56 88 GLY A CA 1
ATOM 699 C C . GLY A 1 88 ? 17.493 10.374 -4.853 1.00 57.56 88 GLY A C 1
ATOM 700 O O . GLY A 1 88 ? 18.713 10.508 -4.906 1.00 57.56 88 GLY A O 1
ATOM 701 N N . PHE A 1 89 ? 16.944 9.231 -4.407 1.00 61.72 89 PHE A N 1
ATOM 702 C CA . PHE A 1 89 ? 17.704 8.061 -3.938 1.00 61.72 89 PHE A CA 1
ATOM 703 C C . PHE A 1 89 ? 18.224 7.199 -5.097 1.00 61.72 89 PHE A C 1
ATOM 705 O O . PHE A 1 89 ? 17.983 5.993 -5.175 1.00 61.72 89 PHE A O 1
ATOM 712 N N . VAL A 1 90 ? 18.964 7.819 -6.017 1.00 62.44 90 VAL A N 1
ATOM 713 C CA . VAL A 1 90 ? 19.577 7.143 -7.173 1.00 62.44 90 VAL A CA 1
ATOM 714 C C . VAL A 1 90 ? 20.492 5.994 -6.724 1.00 62.44 90 VAL A C 1
ATOM 716 O O . VAL A 1 90 ? 20.502 4.933 -7.345 1.00 62.44 90 VAL A O 1
ATOM 719 N N . SER A 1 91 ? 21.201 6.169 -5.605 1.00 59.59 91 SER A N 1
ATOM 720 C CA . SER A 1 91 ? 22.080 5.152 -5.013 1.00 59.59 91 SER A CA 1
ATOM 721 C C . SER A 1 91 ? 21.336 3.890 -4.565 1.00 59.59 91 SER A C 1
ATOM 723 O O . SER A 1 91 ? 21.817 2.788 -4.808 1.00 59.59 91 SER A O 1
ATOM 725 N N . LEU A 1 92 ? 20.147 4.032 -3.968 1.00 58.41 92 LEU A N 1
ATOM 726 C CA . LEU A 1 92 ? 19.347 2.903 -3.488 1.00 58.41 92 LEU A CA 1
ATOM 727 C C . LEU A 1 92 ? 18.859 2.027 -4.649 1.00 58.41 92 LEU A C 1
ATOM 729 O O . LEU A 1 92 ? 18.944 0.807 -4.572 1.00 58.41 92 LEU A O 1
ATOM 733 N N . HIS A 1 93 ? 18.396 2.640 -5.744 1.00 61.19 93 HIS A N 1
ATOM 734 C CA . HIS A 1 93 ? 18.016 1.879 -6.935 1.00 61.19 93 HIS A CA 1
ATOM 735 C C . HIS A 1 93 ? 19.231 1.224 -7.588 1.00 61.19 93 HIS A C 1
ATOM 737 O O . HIS A 1 93 ? 19.130 0.093 -8.049 1.00 61.19 93 HIS A O 1
ATOM 743 N N . ASN A 1 94 ? 20.371 1.907 -7.684 1.00 68.81 94 ASN A N 1
ATOM 744 C CA . ASN A 1 94 ? 21.543 1.305 -8.317 1.00 68.81 94 ASN A CA 1
ATOM 745 C C . ASN A 1 94 ? 21.956 0.011 -7.598 1.00 68.81 94 ASN A C 1
ATOM 747 O O . ASN A 1 94 ? 22.223 -0.972 -8.273 1.00 68.81 94 ASN A O 1
ATOM 751 N N . ASN A 1 95 ? 21.880 -0.032 -6.264 1.00 64.50 95 ASN A N 1
ATOM 752 C CA . ASN A 1 95 ? 22.144 -1.240 -5.471 1.00 64.50 95 ASN A CA 1
ATOM 753 C C . ASN A 1 95 ? 21.122 -2.378 -5.666 1.00 64.50 95 ASN A C 1
ATOM 755 O O . ASN A 1 95 ? 21.409 -3.499 -5.278 1.00 64.50 95 ASN A O 1
ATOM 759 N N . HIS A 1 96 ? 19.935 -2.098 -6.211 1.00 65.19 96 HIS A N 1
ATOM 760 C CA . HIS A 1 96 ? 18.900 -3.102 -6.513 1.00 65.19 96 HIS A CA 1
ATOM 761 C C . HIS A 1 96 ? 19.108 -3.780 -7.877 1.00 65.19 96 HIS A C 1
ATOM 763 O O . HIS A 1 96 ? 18.587 -4.863 -8.112 1.00 65.19 96 HIS A O 1
ATOM 769 N N . VAL A 1 97 ? 19.847 -3.134 -8.785 1.00 63.56 97 VAL A N 1
ATOM 770 C CA . VAL A 1 97 ? 20.074 -3.624 -10.159 1.00 63.56 97 VAL A CA 1
ATOM 771 C C . VAL A 1 97 ? 21.326 -4.507 -10.265 1.00 63.56 97 VAL A C 1
ATOM 773 O O . VAL A 1 97 ? 21.473 -5.219 -11.256 1.00 63.56 97 VAL A O 1
ATOM 776 N N . TYR A 1 98 ? 22.221 -4.447 -9.273 1.00 51.44 98 TYR A N 1
ATOM 777 C CA . TYR A 1 98 ? 23.399 -5.315 -9.153 1.00 51.44 98 TYR A CA 1
ATOM 778 C C . TYR A 1 98 ? 23.069 -6.570 -8.347 1.00 51.44 98 TYR A C 1
ATOM 780 O O . TYR A 1 98 ? 23.539 -7.652 -8.761 1.00 51.44 98 TYR A O 1
#

Secondary structure (DSSP, 8-state):
-TT-------SHHHHHHHHHHHHHHHHHHHTT-HHHHHS-HHHHHHHHHHHHHHHHHHHHHHHEETTTTEEEETTEEEETTHHHHHHS-HHHHHHHH-

=== Feature glossary ===
Legend for the data blocks above and below:

— What the protein is —

The amino-acid sequence is the protein's primary structure: the linear order of residues from the N-terminus to the C-terminus, written in one-letter code. Everything else here — the 3D coordinates, the s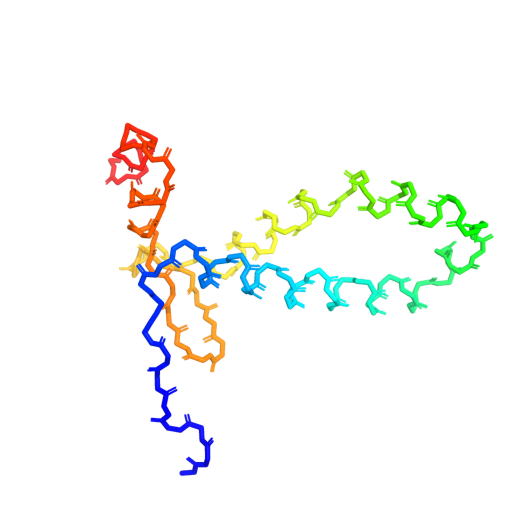econdary structure, the domain annotations — is ultimately a consequence of this string.

Database cross-references. InterPro integrates a dozen domain/family signature databases into unified entries with residue-range hits. GO terms attach function/process/location labels with evidence codes. CATH codes position the fold in a four-level structural taxonomy. Organism is the NCBI-taxonomy species name.

— Where its atoms are —

The mmCIF block holds the 3D Cartesian coordinates of each backbone atom (N, Cα, C, O) in ångströms. mmCIF is the PDB's canonical archive format — a tagged-loop text representation of the atomic model.

The six renders are orthographic views along the three Cartesian axes in both directions. Representation (cartoon, sticks, or surface) and color scheme (sequence-rainbow or by-chain) vary across proteins so the training set covers all the common visualization conventions.

— Local backbone conformation —

Secondary structure is the local, repeating backbone conformation. DSSP classifies it into eight states by reading the hydrogen-bond network: three helix types (H, G, I), two β types (E, B), two non-regular types (T, S), and unstructured coil (-).

SS3 is a coarse helix/strand/coil call (letters a/b/c) made by the P-SEA algorithm from inter-Cα distances and dihedrals. It is less detailed than DSSP but needs only Cα positions.

Backbone dihedral angles. Every residue except chain termini has a φ (preceding-C → N → Cα → C) and a ψ (N → Cα → C → next-N). They are reported in degrees following the IUPAC sign convention. Secondary structure is essentially a statement about which (φ, ψ) basin each residue occupies.

— Global shape and packing —

The geometric summary reports three shape descriptors. Rg (radius of gyration) measures how spread out the Cα atoms are about their centre of mass; compact globular proteins have small Rg, elongated or unfolded ones large. Cα contacts (<8 Å, |i−j|>4) count long-range residue pairs in spatial proximity — high for tightly packed folds, near zero for rods or random coil. The bounding-box extents give the protein's footprint along x, y, z in Å.

Solvent accessibility: the surface area of each residue that a 1.4 Å water probe can touch, in Å². When only backbone atoms are present the absolute values are lower than full-atom SASA (side chains contribute most of the area) and are flagged as backbone-only.

Plot images: a contact map (which residues are close in 3D, as an N×N binary image), a Ramachandran scatter (backbone torsion angles, revealing secondary-structure composition at a glance), and — for AlphaFold structures — a PAE heatmap (pairwise prediction confidence).

— Structural neighborhood —

Foldseek's 3Di representation compresses backbone geometry into a per-residue letter drawn from a learned twenty-state alphabet. It captures the tertiary interaction pattern around each residue — which residues are packed against it in space, regardless of where they are in sequence.

Structural nearest neighbors (via Foldseek easy-search vs the PDB). Reported per hit: target PDB id, E-value, and alignment TM-score. A TM-score above ~0.5 is the conventional threshold for 'same fold'.

— Confidence and disorder —

pLDDT (predicted Local Distance Difference Test) is AlphaFold's per-residue confidence score, ranging from 0 to 100. Values above 90 indicate high confidence (typically well-packed cores); 70–90 is confident; 50–70 low confidence; below 50 usually means the region is disordered or the prediction is unreliable there. AlphaFold stores pLDDT in the mmCIF B-factor column.

For experimental (PDB) structures, the B-factor (temperature factor) quantifies the positional spread of each atom in the crystal — a combination of thermal vibration and static disorder — in units of Å². High B-factors mark flexible loops or poorly resolved regions; low B-factors mark the rigid, well-ordered core.

Predicted Aligned Error (PAE) is an AlphaFold confidence matrix: entry (i, j) is the expected error in the position of residue j, in ångströms, when the prediction is superimposed on the true structure at residue i. Low PAE within a block of residues means that block is internally rigid and well-predicted; high PAE between two blocks means their relative placement is uncertain even if each block individually is confident.